Protein AF-A0ABD2N039-F1 (afdb_monomer_lite)

Secondary structure (DSSP, 8-state):
--------TT--HHHHHHHSSPPHHHHHHHHHHHHHHHHHTTGGGGGTT--STT----GGGGS---------------

Radius of gyration: 24.33 Å; chains: 1; bounding box: 50×73×53 Å

Organism: NCBI:txid55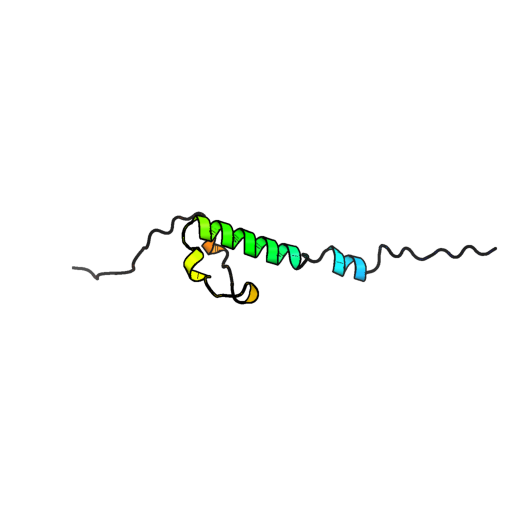9131

pLDDT: mean 70.38, std 16.04, range [41.09, 91.38]

Structure (mmCIF, N/CA/C/O backbone):
data_AF-A0ABD2N039-F1
#
_entry.id   AF-A0ABD2N039-F1
#
loop_
_atom_site.group_PDB
_atom_site.id
_atom_site.type_symbol
_atom_site.label_atom_id
_atom_site.label_alt_id
_atom_site.label_comp_id
_atom_site.label_asym_id
_atom_site.label_entity_id
_atom_site.label_seq_id
_atom_site.pdbx_PDB_ins_code
_atom_site.Cartn_x
_atom_site.Cartn_y
_atom_site.Cartn_z
_atom_site.occupancy
_atom_site.B_iso_or_equiv
_atom_site.auth_seq_id
_atom_site.auth_comp_id
_atom_site.auth_asym_id
_atom_site.auth_atom_id
_atom_site.pdbx_PDB_model_num
ATOM 1 N N . MET A 1 1 ? 31.086 -35.239 -40.082 1.00 41.56 1 MET A N 1
ATOM 2 C CA . MET A 1 1 ? 30.292 -34.838 -38.900 1.00 41.56 1 MET A CA 1
ATOM 3 C C . MET A 1 1 ? 29.753 -33.430 -39.107 1.00 41.56 1 MET A C 1
ATOM 5 O O . MET A 1 1 ? 30.555 -32.534 -39.334 1.00 41.56 1 MET A O 1
ATOM 9 N N . LYS A 1 2 ? 28.432 -33.217 -39.072 1.00 44.75 2 LYS A N 1
ATOM 10 C CA . LYS A 1 2 ? 27.846 -31.867 -39.062 1.00 44.75 2 LYS A CA 1
ATOM 11 C C . LYS A 1 2 ? 27.494 -31.536 -37.613 1.00 44.75 2 LYS A C 1
ATOM 13 O O . LYS A 1 2 ? 26.688 -32.234 -37.014 1.00 44.75 2 LYS A O 1
ATOM 18 N N . TRP A 1 3 ? 28.186 -30.559 -37.034 1.00 44.44 3 TRP A N 1
ATOM 19 C CA . TRP A 1 3 ? 27.894 -30.069 -35.691 1.00 44.44 3 TRP A CA 1
ATOM 20 C C . TRP A 1 3 ? 26.602 -29.254 -35.736 1.00 44.44 3 TRP A C 1
ATOM 22 O O . TRP A 1 3 ? 26.532 -28.226 -36.410 1.00 44.44 3 TRP A O 1
ATOM 32 N N . ASN A 1 4 ? 25.581 -29.721 -35.025 1.00 53.81 4 ASN A N 1
ATOM 33 C CA . ASN A 1 4 ? 24.327 -29.003 -34.857 1.00 53.81 4 ASN A CA 1
ATOM 34 C C . ASN A 1 4 ? 24.596 -27.828 -33.910 1.00 53.81 4 ASN A C 1
ATOM 36 O O . ASN A 1 4 ? 24.771 -28.026 -32.709 1.00 53.81 4 ASN A O 1
ATOM 40 N N . LYS A 1 5 ? 24.670 -26.602 -34.441 1.00 56.84 5 LYS A N 1
ATOM 41 C CA . LYS A 1 5 ? 24.624 -25.399 -33.605 1.00 56.84 5 LYS A CA 1
ATOM 42 C C . LYS A 1 5 ? 23.228 -25.321 -32.993 1.00 56.84 5 LYS A C 1
ATOM 44 O O . LYS A 1 5 ? 22.281 -24.955 -33.682 1.00 56.84 5 LYS A O 1
ATOM 49 N N . SER A 1 6 ? 23.107 -25.688 -31.722 1.00 62.62 6 SER A N 1
ATOM 50 C CA . SER A 1 6 ? 21.915 -25.399 -30.929 1.00 62.62 6 SER A CA 1
ATOM 51 C C . SER A 1 6 ? 21.677 -23.886 -30.960 1.00 62.62 6 SER A C 1
ATOM 53 O O . SER A 1 6 ? 22.572 -23.141 -30.551 1.00 62.62 6 SER A O 1
ATOM 55 N N . PRO A 1 7 ? 20.531 -23.405 -31.471 1.00 60.59 7 PRO A N 1
ATOM 56 C CA . PRO A 1 7 ? 20.234 -21.987 -31.465 1.00 60.59 7 PRO A CA 1
ATOM 57 C C . PRO A 1 7 ? 20.063 -21.549 -30.011 1.00 60.59 7 PRO A C 1
ATOM 59 O O . PRO A 1 7 ? 19.254 -22.082 -29.257 1.00 60.59 7 PRO A O 1
ATOM 62 N N . ASN A 1 8 ? 20.916 -20.613 -29.630 1.00 61.81 8 ASN A N 1
ATOM 63 C CA . ASN A 1 8 ? 21.000 -19.874 -28.380 1.00 61.81 8 ASN A CA 1
ATOM 64 C C . ASN A 1 8 ? 19.611 -19.590 -27.773 1.00 61.81 8 ASN A C 1
ATOM 66 O O . ASN A 1 8 ? 18.944 -18.618 -28.116 1.00 61.81 8 ASN A O 1
ATOM 70 N N . LEU A 1 9 ? 19.224 -20.446 -26.822 1.00 55.69 9 LEU A N 1
ATOM 71 C CA . LEU A 1 9 ? 17.943 -20.441 -26.104 1.00 55.69 9 LEU A CA 1
ATOM 72 C C . LEU A 1 9 ? 17.718 -19.173 -25.253 1.00 55.69 9 LEU A C 1
ATOM 74 O O . LEU A 1 9 ? 16.598 -18.866 -24.858 1.00 55.69 9 LEU A O 1
ATOM 78 N N . TRP A 1 10 ? 18.796 -18.437 -24.981 1.00 55.75 10 TRP A N 1
ATOM 79 C CA . TRP A 1 10 ? 18.857 -17.320 -24.038 1.00 55.75 10 TRP A CA 1
ATOM 80 C C . TRP A 1 10 ? 18.224 -16.023 -24.564 1.00 55.75 10 TRP A C 1
ATOM 82 O O . TRP A 1 10 ? 17.884 -15.149 -23.772 1.00 55.75 10 TRP A O 1
ATOM 92 N N . VAL A 1 11 ? 18.036 -15.900 -25.884 1.00 58.09 11 VAL A N 1
ATOM 93 C CA . VAL A 1 11 ? 17.553 -14.670 -26.539 1.00 58.09 11 VAL A CA 1
ATOM 94 C C . VAL A 1 11 ? 16.279 -14.965 -27.326 1.00 58.09 11 VAL A C 1
ATOM 96 O O . VAL A 1 11 ? 16.212 -14.795 -28.540 1.00 58.09 11 VAL A O 1
ATOM 99 N N . THR A 1 12 ? 15.261 -15.485 -26.646 1.00 65.12 12 THR A N 1
ATOM 100 C CA . THR A 1 12 ? 13.915 -15.570 -27.223 1.00 65.12 12 THR A CA 1
ATOM 101 C C . THR A 1 12 ? 13.050 -14.468 -26.603 1.00 65.12 12 THR A C 1
ATOM 103 O O . THR A 1 12 ? 13.223 -14.147 -25.433 1.00 65.12 12 THR A O 1
ATOM 106 N N . PRO A 1 13 ? 12.088 -13.865 -27.324 1.00 67.06 13 PRO A N 1
ATOM 107 C CA . PRO A 1 13 ? 11.202 -12.832 -26.762 1.00 67.06 13 PRO A CA 1
ATOM 108 C C . PRO A 1 13 ? 10.487 -13.278 -25.476 1.00 67.06 13 PRO A C 1
ATOM 110 O O . PRO A 1 13 ? 10.118 -12.460 -24.636 1.00 67.06 13 PRO A O 1
ATOM 113 N N . LYS A 1 14 ? 10.333 -14.597 -25.314 1.00 67.88 14 LYS A N 1
ATOM 114 C CA . LYS A 1 14 ? 9.764 -15.244 -24.138 1.00 67.88 14 LYS A CA 1
ATOM 115 C C . LYS A 1 14 ? 10.624 -15.051 -22.881 1.00 67.88 14 LYS A C 1
ATOM 117 O O . LYS A 1 14 ? 10.071 -14.700 -21.845 1.00 67.88 14 LYS A O 1
ATOM 122 N N . THR A 1 15 ? 11.954 -15.159 -22.981 1.00 64.06 15 THR A N 1
ATOM 123 C CA . THR A 1 15 ? 12.856 -14.866 -21.851 1.00 64.06 15 THR A CA 1
ATOM 124 C C . THR A 1 15 ? 12.839 -13.377 -21.498 1.00 64.06 15 THR A C 1
ATOM 126 O O . THR A 1 15 ? 12.808 -13.022 -20.324 1.00 64.06 15 THR A O 1
ATOM 129 N N . HIS A 1 16 ? 12.745 -12.479 -22.482 1.00 65.69 16 HIS A N 1
ATOM 130 C CA . HIS A 1 16 ? 12.573 -11.052 -22.189 1.00 65.69 16 HIS A CA 1
ATOM 131 C C . HIS A 1 16 ? 11.259 -10.753 -21.449 1.00 65.69 16 HIS A C 1
ATOM 133 O O . HIS A 1 16 ? 11.258 -9.983 -20.494 1.00 65.69 16 HIS A O 1
ATOM 139 N N . ALA A 1 17 ? 10.147 -11.372 -21.845 1.00 66.50 17 ALA A N 1
ATOM 140 C CA . ALA A 1 17 ? 8.850 -11.134 -21.214 1.00 66.50 17 ALA A CA 1
ATOM 141 C C . ALA A 1 17 ? 8.740 -11.729 -19.799 1.00 66.50 17 ALA A C 1
ATOM 143 O O . ALA A 1 17 ? 8.089 -11.135 -18.944 1.00 66.50 17 ALA A O 1
ATOM 144 N N . GLU A 1 18 ? 9.348 -12.887 -19.548 1.00 65.31 18 GLU A N 1
ATOM 145 C CA . GLU A 1 18 ? 9.258 -13.574 -18.253 1.00 65.31 18 GLU A CA 1
ATOM 146 C C . GLU A 1 18 ? 10.192 -12.966 -17.193 1.00 65.31 18 GLU A C 1
ATOM 148 O O . GLU A 1 18 ? 9.796 -12.878 -16.035 1.00 65.31 18 GLU A O 1
ATOM 153 N N . PHE A 1 19 ? 11.384 -12.488 -17.574 1.00 63.03 19 PHE A N 1
ATOM 154 C CA . PHE A 1 19 ? 12.403 -12.023 -16.617 1.00 63.03 19 PHE A CA 1
ATOM 155 C C . PHE A 1 19 ? 12.512 -10.494 -16.465 1.00 63.03 19 PHE A C 1
ATOM 157 O O . PHE A 1 19 ? 13.094 -10.037 -15.486 1.00 63.03 19 PHE A O 1
ATOM 164 N N . TYR A 1 20 ? 11.961 -9.696 -17.392 1.00 65.19 20 TYR A N 1
ATOM 165 C CA . TYR A 1 20 ? 11.904 -8.225 -17.255 1.00 65.19 20 TYR A CA 1
ATOM 166 C C . TYR A 1 20 ? 10.547 -7.704 -16.768 1.00 65.19 20 TYR A C 1
ATOM 168 O O . TYR A 1 20 ? 10.418 -6.514 -16.477 1.00 65.19 20 TYR A O 1
ATOM 176 N N . ARG A 1 21 ? 9.520 -8.559 -16.667 1.00 69.00 21 ARG A N 1
ATOM 177 C CA . ARG A 1 21 ? 8.306 -8.197 -15.927 1.00 69.00 21 ARG A CA 1
ATOM 178 C C . ARG A 1 21 ? 8.647 -8.100 -14.451 1.00 69.00 21 ARG A C 1
ATOM 180 O O . ARG A 1 21 ? 9.414 -8.914 -13.947 1.00 69.00 21 ARG A O 1
ATOM 187 N N . LEU A 1 22 ? 8.038 -7.137 -13.760 1.00 68.12 22 LEU A N 1
ATOM 188 C CA . LEU A 1 22 ? 8.085 -7.120 -12.306 1.00 68.12 22 LEU A CA 1
ATOM 189 C C . LEU A 1 22 ? 7.474 -8.446 -11.821 1.00 68.12 22 LEU A C 1
ATOM 191 O O . LEU A 1 22 ? 6.298 -8.698 -12.115 1.00 68.12 22 LEU A O 1
ATOM 195 N N . PRO A 1 23 ? 8.246 -9.314 -11.144 1.00 73.12 23 PRO A N 1
ATOM 196 C CA . PRO A 1 23 ? 7.703 -10.544 -10.603 1.00 73.12 23 PRO A CA 1
ATOM 197 C C . PRO A 1 23 ? 6.535 -10.182 -9.690 1.00 73.12 23 PRO A C 1
ATOM 199 O O . PRO A 1 23 ? 6.654 -9.272 -8.866 1.00 73.12 23 PRO A O 1
ATOM 202 N N . GLN A 1 24 ? 5.404 -10.871 -9.850 1.00 68.62 24 GLN A N 1
ATOM 203 C CA . GLN A 1 24 ? 4.223 -10.678 -8.998 1.00 68.62 24 GLN A CA 1
ATOM 204 C C . GLN A 1 24 ? 4.599 -10.735 -7.508 1.00 68.62 24 GLN A C 1
ATOM 206 O O . GLN A 1 24 ? 4.096 -9.954 -6.701 1.00 68.62 24 GLN A O 1
ATOM 211 N N . ASP A 1 25 ? 5.581 -11.571 -7.180 1.00 77.06 25 ASP A N 1
ATOM 212 C CA . ASP A 1 25 ? 6.163 -11.729 -5.852 1.00 77.06 25 ASP A CA 1
ATOM 213 C C . ASP A 1 25 ? 6.727 -10.418 -5.285 1.00 77.06 25 ASP A C 1
ATOM 215 O O . ASP A 1 25 ? 6.539 -10.131 -4.103 1.00 77.06 25 ASP A O 1
ATOM 219 N N . ILE A 1 26 ? 7.357 -9.571 -6.108 1.00 84.31 26 ILE A N 1
ATOM 220 C CA . ILE A 1 26 ? 7.889 -8.274 -5.658 1.00 84.31 26 ILE A CA 1
ATOM 221 C C . ILE A 1 26 ? 6.745 -7.315 -5.320 1.00 84.31 26 ILE A C 1
ATOM 223 O O . ILE A 1 26 ? 6.809 -6.614 -4.312 1.00 84.31 26 ILE A O 1
ATOM 227 N N . HIS A 1 27 ? 5.672 -7.313 -6.115 1.00 82.44 27 HIS A N 1
ATOM 228 C CA . HIS A 1 27 ? 4.507 -6.465 -5.864 1.00 82.44 27 HIS A CA 1
ATOM 229 C C . HIS A 1 27 ? 3.805 -6.835 -4.548 1.00 82.44 27 HIS A C 1
ATOM 231 O O . HIS A 1 27 ? 3.508 -5.962 -3.730 1.00 82.44 27 HIS A O 1
ATOM 237 N N . GLN A 1 28 ? 3.602 -8.131 -4.300 1.00 87.31 28 GLN A N 1
ATOM 238 C CA . GLN A 1 28 ? 3.002 -8.613 -3.051 1.00 87.31 28 GLN A CA 1
ATOM 239 C C . GLN A 1 28 ? 3.911 -8.347 -1.846 1.00 87.31 28 GLN A C 1
ATOM 241 O O . GLN A 1 28 ? 3.442 -7.893 -0.802 1.00 87.31 28 GLN A O 1
ATOM 246 N N . THR A 1 29 ? 5.224 -8.533 -2.005 1.00 89.44 29 THR A N 1
ATOM 247 C CA . THR A 1 29 ? 6.212 -8.203 -0.965 1.00 89.44 29 THR A CA 1
ATOM 248 C C . THR A 1 29 ? 6.159 -6.718 -0.606 1.00 89.44 29 THR A C 1
ATOM 250 O O . THR A 1 29 ? 6.103 -6.367 0.573 1.00 89.44 29 THR A O 1
ATOM 253 N N . ALA A 1 30 ? 6.110 -5.833 -1.605 1.00 88.06 30 ALA A N 1
ATOM 254 C CA . ALA A 1 30 ? 5.974 -4.397 -1.386 1.00 88.06 30 ALA A CA 1
ATOM 255 C C . ALA A 1 30 ? 4.656 -4.050 -0.673 1.00 88.06 30 ALA A C 1
ATOM 257 O O . ALA A 1 30 ? 4.658 -3.233 0.248 1.00 88.06 30 ALA A O 1
ATOM 258 N N . LYS A 1 31 ? 3.541 -4.698 -1.037 1.00 88.38 31 LYS A N 1
ATOM 259 C CA . LYS A 1 31 ? 2.239 -4.514 -0.376 1.00 88.38 31 LYS A CA 1
ATOM 260 C C . LYS A 1 31 ? 2.304 -4.889 1.110 1.00 88.38 31 LYS A C 1
ATOM 262 O O . LYS A 1 31 ? 1.872 -4.105 1.953 1.00 88.38 31 LYS A O 1
ATOM 267 N N . VAL A 1 32 ? 2.905 -6.031 1.449 1.00 90.50 32 VAL A N 1
ATOM 268 C CA . VAL A 1 32 ? 3.106 -6.451 2.848 1.00 90.50 32 VAL A CA 1
ATOM 269 C C . VAL A 1 32 ? 3.993 -5.460 3.603 1.00 90.50 32 VAL A C 1
ATOM 271 O O . VAL A 1 32 ? 3.635 -5.046 4.703 1.00 90.50 32 VAL A O 1
ATOM 274 N N . ALA A 1 33 ? 5.107 -5.022 3.011 1.00 90.62 33 ALA A N 1
ATOM 275 C CA . ALA A 1 33 ? 6.003 -4.046 3.632 1.00 90.62 33 ALA A CA 1
ATOM 276 C C . ALA A 1 33 ? 5.287 -2.722 3.957 1.00 90.62 33 ALA A C 1
ATOM 278 O O . ALA A 1 33 ? 5.418 -2.204 5.064 1.00 90.62 33 ALA A O 1
ATOM 279 N N . LYS A 1 34 ? 4.458 -2.210 3.038 1.00 88.19 34 LYS A N 1
ATOM 280 C CA . LYS A 1 34 ? 3.637 -1.011 3.273 1.00 88.19 34 LYS A CA 1
ATOM 281 C C . LYS A 1 34 ? 2.627 -1.207 4.411 1.00 88.19 34 LYS A C 1
ATOM 283 O O . LYS A 1 34 ? 2.463 -0.313 5.237 1.00 88.19 34 LYS A O 1
ATOM 288 N N . ILE A 1 35 ? 1.975 -2.370 4.496 1.00 89.62 35 ILE A N 1
ATOM 289 C CA . ILE A 1 35 ? 1.043 -2.684 5.596 1.00 89.62 35 ILE A CA 1
ATOM 290 C C . ILE A 1 35 ? 1.771 -2.691 6.943 1.00 89.62 35 ILE A C 1
ATOM 292 O O . ILE A 1 35 ? 1.235 -2.170 7.918 1.00 89.62 35 ILE A O 1
ATOM 296 N N . LEU A 1 36 ? 2.989 -3.238 7.004 1.00 90.25 36 LEU A N 1
ATOM 297 C CA . LEU A 1 36 ? 3.801 -3.235 8.225 1.00 90.25 36 LEU A CA 1
ATOM 298 C C . LEU A 1 36 ? 4.127 -1.809 8.687 1.00 90.25 36 LEU A C 1
ATOM 300 O O . LEU A 1 36 ? 3.951 -1.503 9.862 1.00 90.25 36 LEU A O 1
ATOM 304 N N . ILE A 1 37 ? 4.492 -0.918 7.763 1.00 88.25 37 ILE A N 1
ATOM 305 C CA . ILE A 1 37 ? 4.725 0.504 8.066 1.00 88.25 37 ILE A CA 1
ATOM 306 C C . ILE A 1 37 ? 3.435 1.175 8.573 1.00 88.25 37 ILE A C 1
ATOM 308 O O . ILE A 1 37 ? 3.449 1.927 9.543 1.00 88.25 37 ILE A O 1
ATOM 312 N N . LEU A 1 38 ? 2.282 0.883 7.965 1.00 86.00 38 LEU A N 1
ATOM 313 C CA . LEU A 1 38 ? 0.989 1.417 8.416 1.00 86.00 38 LEU A CA 1
ATOM 314 C C . LEU A 1 38 ? 0.564 0.877 9.787 1.00 86.00 38 LEU A C 1
ATOM 316 O O . LEU A 1 38 ? -0.109 1.581 10.541 1.00 86.00 38 LEU A O 1
ATOM 320 N N . LEU A 1 39 ? 0.932 -0.363 10.113 1.00 87.69 39 LEU A N 1
ATOM 321 C CA . LEU A 1 39 ? 0.726 -0.950 11.436 1.00 87.69 39 LEU A CA 1
ATOM 322 C C . LEU A 1 39 ? 1.579 -0.243 12.490 1.00 87.69 39 LEU A C 1
ATOM 324 O O . LEU A 1 39 ? 1.047 0.096 13.544 1.00 87.69 39 LEU A O 1
ATOM 328 N N . GLU A 1 40 ? 2.849 0.032 12.189 1.00 87.00 40 GLU A N 1
ATOM 329 C CA . GLU A 1 40 ? 3.743 0.815 13.052 1.00 87.00 40 GLU A CA 1
ATOM 330 C C . GLU A 1 40 ? 3.186 2.223 13.310 1.00 87.00 40 GLU A C 1
ATOM 332 O O . GLU A 1 40 ? 3.150 2.677 14.450 1.00 87.00 40 GLU A O 1
ATOM 337 N N . LYS A 1 41 ? 2.626 2.867 12.278 1.00 86.12 41 LYS A N 1
ATOM 338 C CA . LYS A 1 41 ? 1.950 4.173 12.377 1.00 86.12 41 LYS A CA 1
ATOM 339 C C . LYS A 1 41 ? 0.561 4.123 13.042 1.00 86.12 41 LYS A C 1
ATOM 341 O O . LYS A 1 41 ? -0.155 5.119 13.040 1.00 86.12 41 LYS A O 1
ATOM 346 N N . GLY A 1 42 ? 0.112 2.969 13.544 1.00 85.81 42 GLY A N 1
ATOM 347 C CA . GLY A 1 42 ? -1.202 2.802 14.186 1.00 85.81 42 GLY A CA 1
ATOM 348 C C . GLY A 1 42 ? -2.410 2.813 13.234 1.00 85.81 42 GLY A C 1
ATOM 349 O O . GLY A 1 42 ? -3.548 2.628 13.668 1.00 85.81 42 GLY A O 1
ATOM 350 N N . LYS A 1 43 ? -2.195 2.951 11.920 1.00 83.88 43 LYS A N 1
ATOM 351 C CA . LYS A 1 43 ? -3.241 2.993 10.878 1.00 83.88 43 LYS A CA 1
ATOM 352 C C . LYS A 1 43 ? -3.684 1.596 10.406 1.00 83.88 43 LYS A C 1
ATOM 354 O O . LYS A 1 43 ? -4.603 1.470 9.594 1.00 83.88 43 LYS A O 1
ATOM 359 N N . GLY A 1 44 ? -3.082 0.526 10.928 1.00 83.38 44 GLY A N 1
ATOM 360 C CA . GLY A 1 44 ? -3.309 -0.847 10.463 1.00 83.38 44 GLY A CA 1
ATOM 361 C C . GLY A 1 44 ? -4.670 -1.474 10.804 1.00 83.38 44 GLY A C 1
ATOM 362 O O . GLY A 1 44 ? -5.053 -2.468 10.186 1.00 83.38 44 GLY A O 1
ATOM 363 N N . HIS A 1 45 ? -5.454 -0.892 11.722 1.00 86.69 45 HIS A N 1
ATOM 364 C CA . HIS A 1 45 ? -6.784 -1.416 12.082 1.00 86.69 45 HIS A CA 1
ATOM 365 C C . HIS A 1 45 ? -7.737 -1.509 10.874 1.00 86.69 45 HIS A C 1
ATOM 367 O O . HIS A 1 45 ? -8.574 -2.407 10.804 1.00 86.69 45 HIS A O 1
ATOM 373 N N . ARG A 1 46 ? -7.563 -0.627 9.881 1.00 85.38 46 ARG A N 1
ATOM 374 C CA . ARG A 1 46 ? -8.388 -0.535 8.662 1.00 85.38 46 ARG A CA 1
ATOM 375 C C . ARG A 1 46 ? -8.251 -1.739 7.719 1.00 85.38 46 ARG A C 1
ATOM 377 O O . ARG A 1 46 ? -9.061 -1.889 6.798 1.00 85.38 46 ARG A O 1
ATOM 384 N N . PHE A 1 47 ? -7.241 -2.580 7.940 1.00 88.00 47 PHE A N 1
ATOM 385 C CA . PHE A 1 47 ? -6.962 -3.776 7.141 1.00 88.00 47 PHE A CA 1
ATOM 386 C C . PHE A 1 47 ? -7.291 -5.081 7.875 1.00 88.00 47 PHE A C 1
ATOM 388 O O . PHE A 1 47 ? -7.145 -6.163 7.311 1.00 88.00 47 PHE A O 1
ATOM 395 N N . LYS A 1 48 ? -7.761 -5.011 9.127 1.00 89.12 48 LYS A N 1
ATOM 396 C CA . LYS A 1 48 ? -8.103 -6.201 9.910 1.00 89.12 48 LYS A CA 1
ATOM 397 C C . LYS A 1 48 ? -9.227 -6.991 9.231 1.00 89.12 48 LYS A C 1
ATOM 399 O O . LYS A 1 48 ? -10.268 -6.434 8.903 1.00 89.12 48 LYS A O 1
ATOM 404 N N . GLY A 1 49 ? -9.023 -8.299 9.076 1.00 91.38 49 GLY A N 1
ATOM 405 C CA . GLY A 1 49 ? -10.017 -9.211 8.499 1.00 91.38 49 GLY A CA 1
ATOM 406 C C . GLY A 1 49 ? -10.136 -9.155 6.973 1.00 91.38 49 GLY A C 1
ATOM 407 O O . GLY A 1 49 ? -10.949 -9.892 6.429 1.00 91.38 49 GLY A O 1
ATOM 408 N N . LYS A 1 50 ? -9.330 -8.324 6.297 1.00 91.06 50 LYS A N 1
ATOM 409 C CA . LYS A 1 50 ? -9.222 -8.298 4.835 1.00 91.06 50 LYS A CA 1
ATOM 410 C C . LYS A 1 50 ? -8.120 -9.242 4.368 1.00 91.06 50 LYS A C 1
ATOM 412 O O . LYS A 1 50 ? -7.088 -9.378 5.030 1.00 91.06 50 LYS A O 1
ATOM 417 N N . SER A 1 51 ? -8.330 -9.870 3.223 1.00 91.19 51 SER A N 1
ATOM 418 C CA . SER A 1 51 ? -7.289 -10.600 2.502 1.00 91.19 51 SER A CA 1
ATOM 419 C C . SER A 1 51 ? -6.335 -9.635 1.792 1.00 91.19 51 SER A C 1
ATOM 421 O O . SER A 1 51 ? -6.660 -8.474 1.554 1.00 91.19 51 SER A O 1
ATOM 423 N N . LEU A 1 52 ? -5.137 -10.108 1.441 1.00 88.25 52 LEU A N 1
ATOM 424 C CA . LEU A 1 52 ? -4.116 -9.268 0.807 1.00 88.25 52 LEU A CA 1
ATOM 425 C C . LEU A 1 52 ? -4.563 -8.738 -0.572 1.00 88.25 52 LEU A C 1
ATOM 427 O O . LEU A 1 52 ? -4.183 -7.632 -0.963 1.00 88.25 52 LEU A O 1
ATOM 431 N N . ASP A 1 53 ? -5.406 -9.490 -1.283 1.00 88.50 53 ASP A N 1
ATOM 432 C CA . ASP A 1 53 ? -5.951 -9.105 -2.588 1.00 88.50 53 ASP A CA 1
ATOM 433 C C . ASP A 1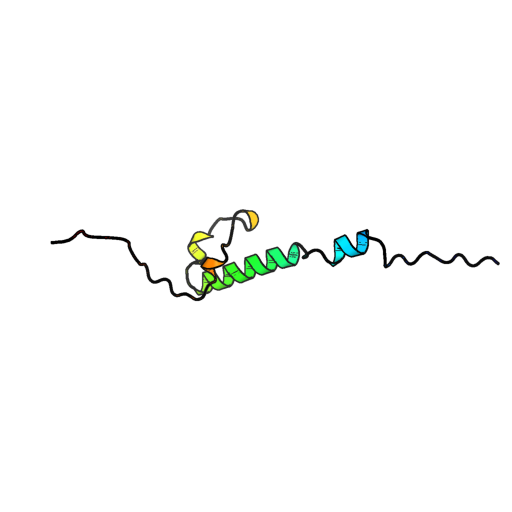 53 ? -6.991 -7.979 -2.489 1.00 88.50 53 ASP A C 1
ATOM 435 O O . ASP A 1 53 ? -7.050 -7.128 -3.369 1.00 88.50 53 ASP A O 1
ATOM 439 N N . GLU A 1 54 ? -7.741 -7.909 -1.387 1.00 88.56 54 GLU A N 1
ATOM 440 C CA . GLU A 1 54 ? -8.756 -6.872 -1.124 1.00 88.56 54 GLU A CA 1
ATOM 441 C C . GLU A 1 54 ? -8.162 -5.544 -0.630 1.00 88.56 54 GLU A C 1
ATOM 443 O O . GLU A 1 54 ? -8.870 -4.547 -0.481 1.00 88.56 54 GLU A O 1
ATOM 448 N N . ILE A 1 55 ? -6.870 -5.532 -0.303 1.00 88.56 55 ILE A N 1
ATOM 449 C CA . ILE A 1 55 ? -6.187 -4.353 0.222 1.00 88.56 55 ILE A CA 1
ATOM 450 C C . ILE A 1 55 ? -5.572 -3.577 -0.944 1.00 88.56 55 ILE A C 1
ATOM 452 O O . ILE A 1 55 ? -4.547 -3.984 -1.486 1.00 88.56 55 ILE A O 1
ATOM 456 N N . GLU A 1 56 ? -6.152 -2.435 -1.298 1.00 85.12 56 GLU A N 1
ATOM 457 C CA . GLU A 1 56 ? -5.493 -1.419 -2.126 1.00 85.12 56 GLU A CA 1
ATOM 458 C C . GLU A 1 56 ? -4.792 -0.392 -1.232 1.00 85.12 56 GLU A C 1
ATOM 460 O O . GLU A 1 56 ? -5.329 0.044 -0.212 1.00 85.12 56 GLU A O 1
ATOM 465 N N . LEU A 1 57 ? -3.548 -0.064 -1.585 1.00 83.44 57 LEU A N 1
ATOM 466 C CA . LEU A 1 57 ? -2.717 0.890 -0.858 1.00 83.44 57 LEU A CA 1
ATOM 467 C C . LEU A 1 57 ? -2.389 2.043 -1.797 1.00 83.44 57 LEU A C 1
ATOM 469 O O . LEU A 1 57 ? -1.494 1.909 -2.635 1.00 83.44 57 LEU A O 1
ATOM 473 N N . ASP A 1 58 ? -3.094 3.157 -1.631 1.00 77.88 58 ASP A N 1
ATOM 474 C CA . ASP A 1 58 ? -2.774 4.398 -2.330 1.00 77.88 58 ASP A CA 1
ATOM 475 C C . ASP A 1 58 ? -1.405 4.921 -1.874 1.00 77.88 58 ASP A C 1
ATOM 477 O O . ASP A 1 58 ? -1.030 4.798 -0.703 1.00 77.88 58 ASP A O 1
ATOM 481 N N . GLU A 1 59 ? -0.630 5.490 -2.800 1.00 65.75 59 GLU A N 1
ATOM 482 C CA . GLU A 1 59 ? 0.734 5.984 -2.536 1.00 65.75 59 GLU A CA 1
ATOM 483 C C . GLU A 1 59 ? 0.774 7.067 -1.445 1.00 65.75 59 GLU A C 1
ATOM 485 O O . GLU A 1 59 ? 1.750 7.163 -0.695 1.00 65.75 59 GLU A O 1
ATOM 490 N N . GLU A 1 60 ? -0.323 7.805 -1.287 1.00 63.19 60 GLU A N 1
ATOM 491 C CA . GLU A 1 60 ? -0.503 8.854 -0.284 1.00 63.19 60 GLU A CA 1
ATOM 492 C C . GLU A 1 60 ? -0.481 8.312 1.156 1.00 63.19 60 GLU A C 1
ATOM 494 O O . GLU A 1 60 ? 0.066 8.954 2.047 1.00 63.19 60 GLU A O 1
ATOM 499 N N . LEU A 1 61 ? -0.946 7.076 1.391 1.00 61.47 61 LEU A N 1
ATOM 500 C CA . LEU A 1 61 ? -0.984 6.467 2.732 1.00 61.47 61 LEU A CA 1
ATOM 501 C C . LEU A 1 61 ? 0.410 6.249 3.336 1.00 61.47 61 LEU A C 1
ATOM 503 O O . LEU A 1 61 ? 0.548 6.125 4.555 1.00 61.47 61 LEU A O 1
ATOM 507 N N . THR A 1 62 ? 1.430 6.166 2.484 1.00 59.09 62 THR A N 1
ATOM 508 C CA . THR A 1 62 ? 2.831 5.994 2.879 1.00 59.09 62 THR A CA 1
ATOM 509 C C . THR A 1 62 ? 3.630 7.289 2.894 1.00 59.09 62 THR A C 1
ATOM 511 O O . THR A 1 62 ? 4.753 7.265 3.400 1.00 59.09 62 THR A O 1
ATOM 514 N N . SER A 1 63 ? 3.081 8.395 2.375 1.00 59.28 63 SER A N 1
ATOM 515 C CA . SER A 1 63 ? 3.735 9.696 2.487 1.00 59.28 63 SER A CA 1
ATOM 516 C C . SER A 1 63 ? 3.863 10.039 3.966 1.00 59.28 63 SER A C 1
ATOM 518 O O . SER A 1 63 ? 2.909 9.930 4.733 1.00 59.28 63 SER A O 1
ATOM 520 N N . ASP A 1 64 ? 5.062 10.421 4.382 1.00 58.41 64 ASP A N 1
ATOM 521 C CA . ASP A 1 64 ? 5.375 10.824 5.754 1.00 58.41 64 ASP A CA 1
ATOM 522 C C . ASP A 1 64 ? 4.810 12.209 6.109 1.00 58.41 64 ASP A C 1
ATOM 524 O O . ASP A 1 64 ? 5.236 12.842 7.066 1.00 58.41 64 ASP A O 1
ATOM 528 N N . SER A 1 65 ? 3.854 12.700 5.318 1.00 54.59 65 SER A N 1
ATOM 529 C CA . SER A 1 65 ? 3.037 13.841 5.688 1.00 54.59 65 SER A CA 1
ATOM 530 C C . SER A 1 65 ? 2.137 13.396 6.834 1.00 54.59 65 SER A C 1
ATOM 532 O O . SER A 1 65 ? 1.168 12.660 6.639 1.00 54.59 65 SER A O 1
ATOM 534 N N . ASP A 1 66 ? 2.516 13.789 8.045 1.00 53.56 66 ASP A N 1
ATOM 535 C CA . ASP A 1 66 ? 1.666 13.799 9.228 1.00 53.56 66 ASP A CA 1
ATOM 536 C C . ASP A 1 66 ? 0.412 14.637 8.936 1.00 53.56 66 ASP A C 1
ATOM 538 O O . ASP A 1 66 ? 0.325 15.809 9.297 1.00 53.56 66 ASP A O 1
ATOM 542 N N . ASP A 1 67 ? -0.559 14.059 8.231 1.00 50.59 67 ASP A N 1
ATOM 543 C CA . ASP A 1 67 ? -1.883 14.650 8.097 1.00 50.59 67 ASP A CA 1
ATOM 544 C C . ASP A 1 67 ? -2.605 14.467 9.431 1.00 50.59 67 ASP A C 1
ATOM 546 O O . ASP A 1 67 ? -3.348 13.508 9.669 1.00 50.59 67 ASP A O 1
ATOM 550 N N . GLU A 1 68 ? -2.302 15.409 10.321 1.00 51.50 68 GLU A N 1
ATOM 551 C CA . GLU A 1 68 ? -3.206 15.915 11.337 1.00 51.50 68 GLU A CA 1
ATOM 552 C C . GLU A 1 68 ? -4.585 16.137 10.708 1.00 51.50 68 GLU A C 1
ATOM 554 O O . GLU A 1 68 ? -4.748 16.741 9.644 1.00 51.50 68 GLU A O 1
ATOM 559 N N . GLU A 1 69 ? -5.587 15.606 11.390 1.00 53.78 69 GLU A N 1
ATOM 560 C CA . GLU A 1 69 ? -7.001 15.669 11.068 1.00 53.78 69 GLU A CA 1
ATOM 561 C C . GLU A 1 69 ? -7.467 17.122 10.838 1.00 53.78 69 GLU A C 1
ATOM 563 O O . GLU A 1 69 ? -7.885 17.819 11.760 1.00 53.78 69 GLU A O 1
ATOM 568 N N . SER A 1 70 ? -7.443 17.602 9.590 1.00 43.28 70 SER A N 1
ATOM 569 C CA . SER A 1 70 ? -8.119 18.850 9.215 1.00 43.28 70 SER A CA 1
ATOM 570 C C . SER A 1 70 ? -9.600 18.562 8.993 1.00 43.28 70 SER A C 1
ATOM 572 O O . SER A 1 70 ? -10.077 18.340 7.877 1.00 43.28 70 SER A O 1
ATOM 574 N N . ASN A 1 71 ? -10.337 18.510 10.100 1.00 42.91 71 ASN A N 1
ATOM 575 C CA . ASN A 1 71 ? -11.787 18.455 10.085 1.00 42.91 71 ASN A CA 1
ATOM 576 C C . ASN A 1 71 ? -12.322 19.749 9.445 1.00 42.91 71 ASN A C 1
ATOM 578 O O . ASN A 1 71 ? -12.182 20.851 9.978 1.00 42.91 71 ASN A O 1
ATOM 582 N N . THR A 1 72 ? -12.904 19.609 8.258 1.00 50.53 72 THR A N 1
ATOM 583 C CA . THR A 1 72 ? -13.517 20.693 7.491 1.00 50.53 72 THR A CA 1
ATOM 584 C C . THR A 1 72 ? -14.748 21.242 8.216 1.00 50.53 72 THR A C 1
ATOM 586 O O . THR A 1 72 ? -15.818 20.642 8.191 1.00 50.53 72 THR A O 1
ATOM 589 N N . VAL A 1 73 ? -14.634 22.422 8.831 1.00 51.56 73 VAL A N 1
ATOM 590 C CA . VAL A 1 73 ? -15.798 23.278 9.110 1.00 51.56 73 VAL A CA 1
ATOM 591 C C . VAL A 1 73 ? -15.458 24.715 8.716 1.00 51.56 73 VAL A C 1
ATOM 593 O O . VAL 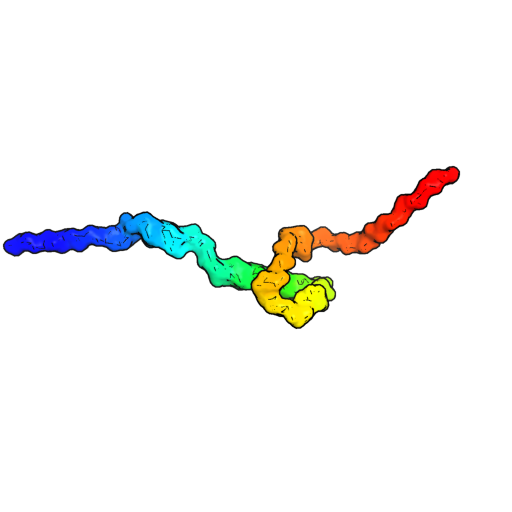A 1 73 ? -14.941 25.506 9.502 1.00 51.56 73 VAL A O 1
ATOM 596 N N . ARG A 1 74 ? -15.746 25.052 7.454 1.00 48.16 74 ARG A N 1
ATOM 597 C CA . ARG A 1 74 ? -15.864 26.438 6.984 1.00 48.16 74 ARG A CA 1
ATOM 598 C C . ARG A 1 74 ? -17.102 27.050 7.646 1.00 48.16 74 ARG A C 1
ATOM 600 O O . ARG A 1 74 ? -18.211 26.824 7.178 1.00 48.16 74 ARG A O 1
ATOM 607 N N . ASN A 1 75 ? -16.914 27.799 8.728 1.00 47.78 75 ASN A N 1
ATOM 608 C CA . ASN A 1 75 ? -17.948 28.705 9.223 1.00 47.78 75 ASN A CA 1
ATOM 609 C C . ASN A 1 75 ? -17.827 30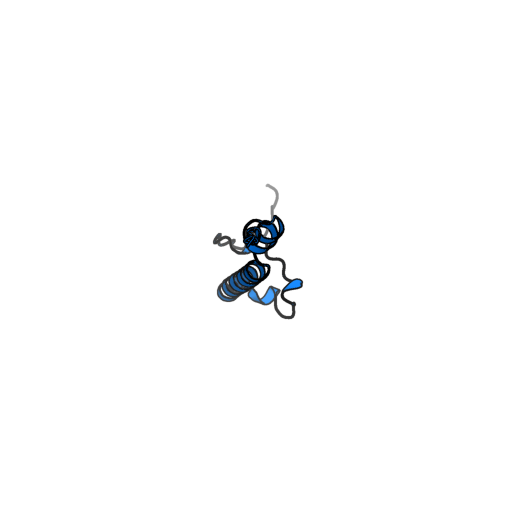.041 8.480 1.00 47.78 75 ASN A C 1
ATOM 611 O O . ASN A 1 75 ? -16.777 30.682 8.513 1.00 47.78 75 ASN A O 1
ATOM 615 N N . GLU A 1 76 ? -18.899 30.412 7.783 1.00 56.41 76 GLU A N 1
ATOM 616 C CA . GLU A 1 76 ? -19.060 31.674 7.063 1.00 56.41 76 GLU A CA 1
ATOM 617 C C . GLU A 1 76 ? -19.161 32.876 8.019 1.00 56.41 76 GLU A C 1
ATOM 619 O O . GLU A 1 76 ? -19.997 32.919 8.918 1.00 56.41 76 GLU A O 1
ATOM 624 N N . GLU A 1 77 ? -18.233 33.809 7.794 1.00 54.84 77 GLU A N 1
ATOM 625 C CA . GLU A 1 77 ? -18.299 35.276 7.861 1.00 54.84 77 GLU A CA 1
AT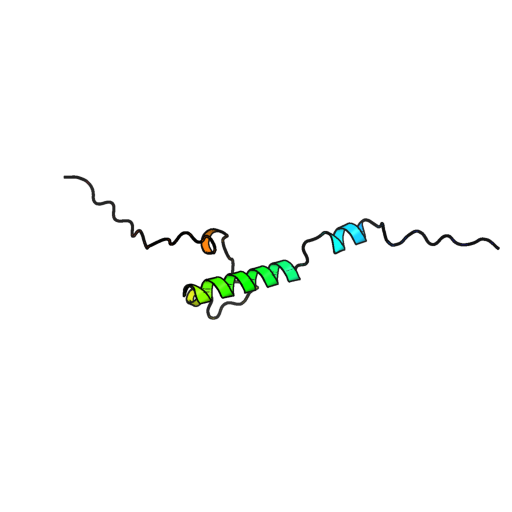OM 626 C C . GLU A 1 77 ? -19.376 35.952 8.741 1.00 54.84 77 GLU A C 1
ATOM 628 O O . GLU A 1 77 ? -20.572 35.939 8.437 1.00 54.84 77 GLU A O 1
ATOM 633 N N . ARG A 1 78 ? -18.913 36.698 9.756 1.00 41.09 78 ARG A N 1
ATOM 634 C CA .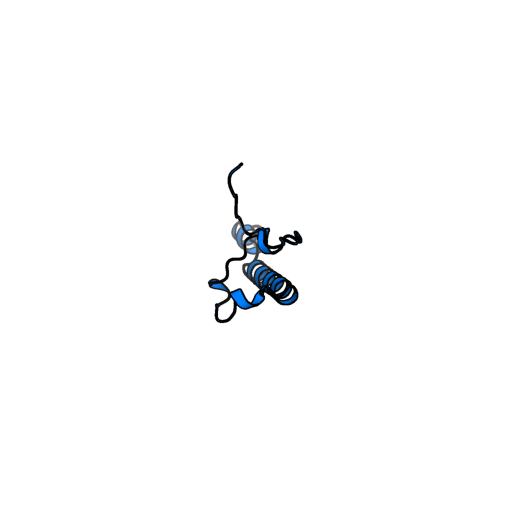 ARG A 1 78 ? -19.545 37.949 10.191 1.00 41.09 78 ARG A CA 1
ATOM 635 C C . ARG A 1 78 ? -18.515 38.952 10.693 1.00 41.09 78 ARG A C 1
ATOM 637 O O . ARG A 1 78 ? -17.566 38.511 11.378 1.00 41.09 78 ARG A O 1
#

Sequence (78 aa):
MKWNKSPNLWVTPKTHAEFYRLPQDIHQTAKVAKILILLEKGKGHRFKGKSLDEIELDEELTSDSDDEESNTVRNEER

Foldseek 3Di:
DDDDPDPDPCDDVVNVVVPVPDPVVVVLVVLVVLLVVCVVVVNNVVCPPPDSVRDDDDPVSPPPPPPDDPDDDPDDDD